Protein AF-A0A7J8XQJ9-F1 (afdb_monomer_lite)

Organism: Gossypium aridum (NCBI:txid34290)

Radius of gyration: 26.68 Å; chains: 1; bounding box: 61×34×73 Å

Structure (mmCIF, N/CA/C/O backbone):
data_AF-A0A7J8XQJ9-F1
#
_entry.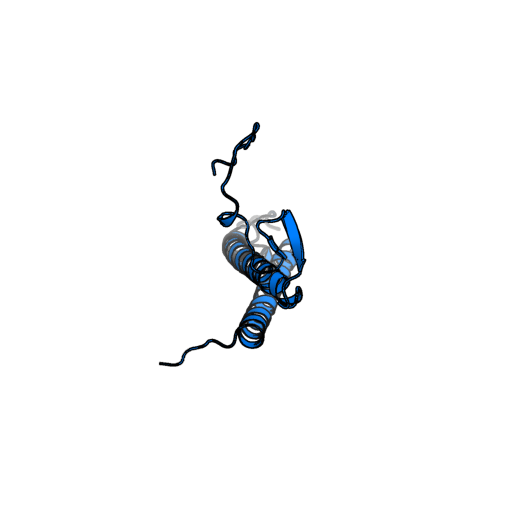id   AF-A0A7J8XQJ9-F1
#
loop_
_atom_site.group_PDB
_atom_site.id
_atom_site.type_symbol
_atom_site.label_atom_id
_atom_site.label_alt_id
_atom_site.label_comp_id
_atom_site.label_asym_id
_atom_site.label_entity_id
_atom_site.label_seq_id
_atom_site.pdbx_PDB_ins_code
_atom_site.Cartn_x
_atom_site.Cartn_y
_atom_site.Cartn_z
_atom_site.occupancy
_atom_site.B_iso_or_equiv
_atom_site.auth_seq_id
_atom_site.auth_comp_id
_atom_site.auth_asym_id
_atom_site.auth_atom_id
_atom_site.pdbx_PDB_model_num
ATOM 1 N N . MET A 1 1 ? -9.945 -4.651 -10.070 1.00 64.88 1 MET A N 1
ATOM 2 C CA . MET A 1 1 ? -10.145 -3.937 -8.793 1.00 64.88 1 MET A CA 1
ATOM 3 C C . MET A 1 1 ? -11.526 -3.336 -8.862 1.00 64.88 1 MET A C 1
ATOM 5 O O . MET A 1 1 ? -11.741 -2.502 -9.733 1.00 64.88 1 MET A O 1
ATOM 9 N N . ASP A 1 2 ? -12.415 -3.746 -7.962 1.00 85.81 2 ASP A N 1
ATOM 10 C CA . ASP A 1 2 ? -13.812 -3.304 -7.944 1.00 85.81 2 ASP A CA 1
ATOM 11 C C . ASP A 1 2 ? -13.989 -2.289 -6.814 1.00 85.81 2 ASP A C 1
ATOM 13 O O . ASP A 1 2 ? -14.615 -2.546 -5.786 1.00 85.81 2 ASP A O 1
ATOM 17 N N . ASN A 1 3 ? -13.332 -1.139 -6.972 1.00 93.38 3 ASN A N 1
ATOM 18 C CA . ASN A 1 3 ? -13.455 -0.035 -6.027 1.00 93.38 3 ASN A CA 1
ATOM 19 C C . ASN A 1 3 ? -14.886 0.512 -6.117 1.00 93.38 3 ASN A C 1
ATOM 21 O O . ASN A 1 3 ? -15.251 1.143 -7.108 1.00 93.38 3 ASN A O 1
ATOM 25 N N . GLY A 1 4 ? -15.701 0.219 -5.105 1.00 92.88 4 GLY A N 1
ATOM 26 C CA . GLY A 1 4 ? -17.111 0.597 -5.046 1.00 92.88 4 GLY A CA 1
ATOM 27 C C . GLY A 1 4 ? -17.396 1.763 -4.100 1.00 92.88 4 GLY A C 1
ATOM 28 O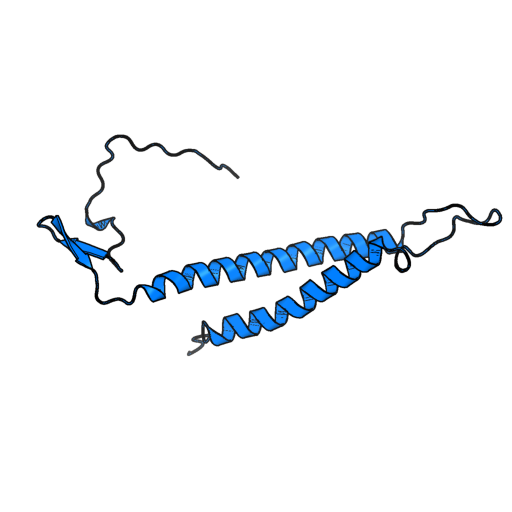 O . GLY A 1 4 ? -16.544 2.191 -3.322 1.00 92.88 4 GLY A O 1
ATOM 29 N N . LEU A 1 5 ? -18.636 2.249 -4.149 1.00 92.38 5 LEU A N 1
ATOM 30 C CA . LEU A 1 5 ? -19.188 3.201 -3.186 1.00 92.38 5 LEU A CA 1
ATOM 31 C C . LEU A 1 5 ? -20.048 2.451 -2.163 1.00 92.38 5 LEU A C 1
ATOM 33 O O . LEU A 1 5 ? -20.787 1.537 -2.524 1.00 92.38 5 LEU A O 1
ATOM 37 N N . LEU A 1 6 ? -20.000 2.878 -0.902 1.00 93.12 6 LEU A N 1
ATOM 38 C CA . LEU A 1 6 ? -20.852 2.354 0.161 1.00 93.12 6 LEU A CA 1
ATOM 39 C C . LEU A 1 6 ? -21.675 3.491 0.774 1.00 93.12 6 LEU A C 1
ATOM 41 O O . LEU A 1 6 ? -21.118 4.493 1.217 1.00 93.12 6 LEU A O 1
ATOM 45 N N . ARG A 1 7 ? -23.004 3.331 0.802 1.00 94.25 7 ARG A N 1
ATOM 46 C CA . ARG A 1 7 ? -23.937 4.243 1.477 1.00 94.25 7 ARG A CA 1
ATOM 47 C C . ARG A 1 7 ? -24.635 3.491 2.601 1.00 94.25 7 ARG A C 1
ATOM 49 O O . ARG A 1 7 ? -25.201 2.427 2.372 1.00 94.25 7 ARG A O 1
ATOM 56 N N . PHE A 1 8 ? -24.625 4.073 3.792 1.00 95.06 8 PHE A N 1
ATOM 57 C CA . PHE A 1 8 ? -25.406 3.591 4.924 1.00 95.06 8 PHE A CA 1
ATOM 58 C C . PHE A 1 8 ? -26.630 4.492 5.107 1.00 95.06 8 PHE A C 1
ATOM 60 O O . PHE A 1 8 ? -26.493 5.713 5.131 1.00 95.06 8 PHE A O 1
ATOM 67 N N . ASP A 1 9 ? -27.813 3.896 5.241 1.00 94.62 9 ASP A N 1
ATOM 68 C CA . ASP A 1 9 ? -29.048 4.585 5.624 1.00 94.62 9 ASP A CA 1
ATOM 69 C C . ASP A 1 9 ? -29.634 3.884 6.854 1.00 94.62 9 ASP A C 1
ATOM 71 O O . ASP A 1 9 ? -30.060 2.735 6.772 1.00 94.62 9 ASP A O 1
ATOM 75 N N . HIS A 1 10 ? -29.545 4.536 8.017 1.00 93.06 10 HIS A N 1
ATOM 76 C CA . HIS A 1 10 ? -30.043 4.053 9.316 1.00 93.06 10 HIS A CA 1
ATOM 77 C C . HIS A 1 10 ? -29.721 2.582 9.664 1.00 93.06 10 HIS A C 1
ATOM 79 O O . HIS A 1 10 ? -30.498 1.898 10.336 1.00 93.06 10 HIS A O 1
ATOM 85 N N . VAL A 1 11 ? -28.548 2.090 9.255 1.00 94.25 11 VAL A N 1
ATOM 86 C CA . VAL A 1 11 ? -28.100 0.723 9.553 1.00 94.25 11 VAL A CA 1
ATOM 87 C C . VAL A 1 11 ? -27.814 0.583 11.050 1.00 94.25 11 VAL A C 1
ATOM 89 O O . VAL A 1 11 ? -26.984 1.302 11.608 1.00 94.25 11 VAL A O 1
ATOM 92 N N . ARG A 1 12 ? -28.499 -0.356 11.712 1.00 93.88 12 ARG A N 1
ATOM 93 C CA . ARG A 1 12 ? -28.306 -0.650 13.137 1.00 93.88 12 ARG A CA 1
ATOM 94 C C . ARG A 1 12 ? -27.274 -1.757 13.314 1.00 93.88 12 ARG A C 1
ATOM 96 O O . ARG A 1 12 ? -27.482 -2.876 12.859 1.00 93.88 12 ARG A O 1
ATOM 103 N N . ILE A 1 13 ? -26.200 -1.443 14.029 1.00 94.25 13 ILE A N 1
ATOM 104 C CA . ILE A 1 13 ? -25.154 -2.389 14.425 1.00 94.25 13 ILE A CA 1
ATOM 105 C C . ILE A 1 13 ? -25.140 -2.548 15.951 1.00 94.25 13 ILE A C 1
ATOM 107 O O . ILE A 1 13 ? -25.313 -1.560 16.673 1.00 94.25 13 ILE A O 1
ATOM 111 N N . PRO A 1 14 ? -24.971 -3.771 16.482 1.00 92.06 14 PRO A N 1
ATOM 112 C CA . PRO A 1 14 ? -24.864 -3.985 17.917 1.00 92.06 14 PRO A CA 1
ATOM 113 C C . PRO A 1 14 ? -23.594 -3.329 18.480 1.00 92.06 14 PRO A C 1
ATOM 115 O O . PRO A 1 14 ? -22.550 -3.270 17.832 1.00 92.06 14 PRO A O 1
ATOM 118 N N . ARG A 1 15 ? -23.669 -2.859 19.733 1.00 89.00 15 ARG A N 1
ATOM 119 C CA . ARG A 1 15 ? -22.596 -2.095 20.402 1.00 89.00 15 ARG A CA 1
ATOM 120 C C . ARG A 1 15 ? -21.233 -2.805 20.376 1.00 89.00 15 ARG A C 1
ATOM 122 O O . ARG A 1 15 ? -20.202 -2.150 20.291 1.00 89.00 15 ARG A O 1
ATOM 129 N N . ASN A 1 16 ? -21.219 -4.135 20.455 1.00 89.00 16 ASN A N 1
ATOM 130 C CA . ASN A 1 16 ? -20.001 -4.952 20.462 1.00 89.00 16 ASN A CA 1
ATOM 131 C C . ASN A 1 16 ? -19.222 -4.943 19.131 1.00 89.00 16 ASN A C 1
ATOM 133 O O . ASN A 1 16 ? -18.099 -5.433 19.107 1.00 89.00 16 ASN A O 1
ATOM 137 N N . GLN A 1 17 ? -19.784 -4.394 18.048 1.00 90.75 17 GLN A N 1
ATOM 138 C CA . GLN A 1 17 ? -19.084 -4.224 16.768 1.00 90.75 17 GLN A CA 1
ATOM 139 C C . GLN A 1 17 ? -18.224 -2.952 16.706 1.00 90.75 17 GLN A C 1
ATOM 141 O O . GLN A 1 17 ? -17.487 -2.749 15.744 1.00 90.75 17 GLN A O 1
ATOM 146 N N . MET A 1 18 ? -18.271 -2.100 17.734 1.00 89.06 18 MET A N 1
ATOM 147 C CA . MET A 1 18 ? -17.338 -0.985 17.870 1.00 89.06 18 MET A CA 1
ATOM 148 C C . MET A 1 18 ? -15.957 -1.495 18.314 1.00 89.06 18 MET A C 1
ATOM 150 O O . MET A 1 18 ? -15.845 -2.263 19.269 1.00 89.06 18 MET A O 1
ATOM 154 N N . LEU A 1 19 ? -14.887 -1.029 17.664 1.00 88.62 19 LEU A N 1
ATOM 155 C CA . LEU A 1 19 ? -13.507 -1.351 18.045 1.00 88.62 19 LEU A CA 1
ATOM 156 C C . LEU A 1 19 ? -13.129 -0.661 19.365 1.00 88.62 19 LEU A C 1
ATOM 158 O O . LEU A 1 19 ? -12.627 0.460 19.388 1.00 88.62 19 LEU A O 1
ATOM 162 N N . MET A 1 20 ? -13.353 -1.360 20.476 1.00 86.56 20 MET A N 1
ATOM 163 C CA . MET A 1 20 ? -13.273 -0.813 21.834 1.00 86.56 20 MET A CA 1
ATOM 164 C C . MET A 1 20 ? -11.875 -0.842 22.493 1.00 86.56 20 MET A C 1
ATOM 166 O O . MET A 1 20 ? -11.752 -0.665 23.702 1.00 86.56 20 MET A O 1
ATOM 170 N N . ARG A 1 21 ? -10.797 -1.069 21.727 1.00 82.94 21 ARG A N 1
ATOM 171 C CA . ARG A 1 21 ? -9.433 -1.244 22.280 1.00 82.94 21 ARG A CA 1
ATOM 172 C C . ARG A 1 21 ? -8.811 0.047 22.835 1.00 82.94 21 ARG A C 1
ATOM 174 O O . ARG A 1 21 ? -8.037 -0.017 23.780 1.00 82.94 21 ARG A O 1
ATOM 181 N N . VAL A 1 22 ? -9.109 1.195 22.227 1.00 84.00 22 VAL A N 1
ATOM 182 C CA . VAL A 1 22 ? -8.532 2.512 22.593 1.00 84.00 22 VAL A CA 1
ATOM 183 C C . VAL A 1 22 ? -9.603 3.458 23.146 1.00 84.00 22 VAL A C 1
ATOM 185 O O . VAL A 1 22 ? -9.313 4.430 23.841 1.00 84.00 22 VAL A O 1
ATOM 188 N N . SER A 1 23 ? -10.866 3.200 22.824 1.00 85.06 23 SER A N 1
ATOM 189 C CA . SER A 1 23 ? -11.997 4.026 23.229 1.00 85.06 23 SER A CA 1
ATOM 190 C C . SER A 1 23 ? -13.201 3.134 23.463 1.00 85.06 23 SER A C 1
ATOM 192 O O . SER A 1 23 ? -13.569 2.356 22.589 1.00 85.06 23 SER A O 1
ATOM 194 N N . GLN A 1 24 ? -13.803 3.238 24.640 1.00 88.00 24 GLN A N 1
ATOM 195 C CA . GLN A 1 24 ? -14.909 2.397 25.076 1.00 88.00 24 GLN A CA 1
ATOM 196 C C . GLN A 1 24 ? -16.175 3.225 25.260 1.00 88.00 24 GLN A C 1
ATOM 198 O O . GLN A 1 24 ? -16.131 4.405 25.606 1.00 88.00 24 GLN A O 1
ATOM 203 N N . VAL A 1 25 ? -17.320 2.581 25.043 1.00 90.00 25 VAL A N 1
ATOM 204 C CA . VAL A 1 25 ? -18.638 3.156 25.320 1.00 90.00 25 VAL A CA 1
ATOM 205 C C . VAL A 1 25 ? -19.373 2.209 26.256 1.00 90.00 25 VAL A C 1
ATOM 207 O O . VAL A 1 25 ? -19.621 1.051 25.900 1.00 90.00 25 VAL A O 1
ATOM 210 N N . THR A 1 26 ? -19.704 2.671 27.462 1.00 87.88 26 THR A N 1
ATOM 211 C CA . THR A 1 26 ? -20.410 1.859 28.465 1.00 87.88 26 THR A CA 1
ATOM 212 C C . THR A 1 26 ? -21.867 1.611 28.058 1.00 87.88 26 THR A C 1
ATOM 214 O O . THR A 1 26 ? -22.355 2.171 27.074 1.00 87.88 26 THR A O 1
ATOM 217 N N . ARG A 1 27 ? -22.582 0.717 28.758 1.00 87.00 27 ARG A N 1
ATOM 218 C CA . ARG A 1 27 ? -23.984 0.401 28.411 1.00 87.00 27 ARG A CA 1
ATOM 219 C C . ARG A 1 27 ? -24.901 1.602 28.653 1.00 87.00 27 ARG A C 1
ATOM 221 O O . ARG A 1 27 ? -25.906 1.752 27.970 1.00 87.00 27 ARG A O 1
ATOM 228 N N . GLU A 1 28 ? -24.500 2.471 29.572 1.00 88.38 28 GLU A N 1
ATOM 229 C CA . GLU A 1 28 ? -25.156 3.732 29.908 1.00 88.38 28 GLU A CA 1
ATOM 230 C C . GLU A 1 28 ? -24.856 4.842 28.884 1.00 88.38 28 GLU A C 1
ATOM 232 O O . GLU A 1 28 ? -25.329 5.963 29.043 1.00 88.38 28 GLU A O 1
ATOM 237 N N . GLY A 1 29 ? -24.057 4.559 27.847 1.00 87.50 29 GLY A N 1
ATOM 238 C CA . GLY A 1 29 ? -23.720 5.516 26.792 1.00 87.50 29 GLY A CA 1
ATOM 239 C C . GLY A 1 29 ? -22.594 6.489 27.149 1.00 87.50 29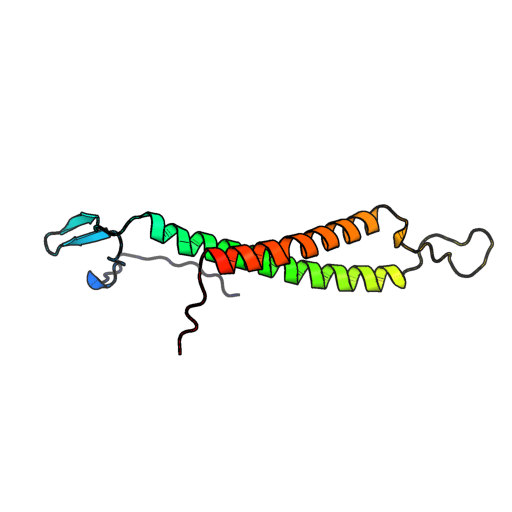 GLY A C 1
ATOM 240 O O . GLY A 1 29 ? -22.400 7.471 26.437 1.00 87.50 29 GLY A O 1
ATOM 241 N N . LYS A 1 30 ? -21.831 6.244 28.224 1.00 89.06 30 LYS A N 1
ATOM 242 C CA . LYS A 1 30 ? -20.690 7.096 28.587 1.00 89.06 30 LYS A CA 1
ATOM 243 C C . LYS A 1 30 ? -19.445 6.709 27.794 1.00 89.06 30 LYS A C 1
ATOM 245 O O . LYS A 1 30 ? -19.102 5.530 27.698 1.00 89.06 30 LYS A O 1
ATOM 250 N N . PHE A 1 31 ? -18.759 7.714 27.258 1.00 89.00 31 PHE A N 1
ATOM 251 C CA . PHE A 1 31 ? -17.468 7.553 26.596 1.00 89.00 31 PHE A CA 1
ATOM 252 C C . PHE A 1 31 ? -16.345 7.474 27.631 1.00 89.00 31 PHE A C 1
ATOM 254 O O . PHE A 1 31 ? -16.208 8.364 28.471 1.00 89.00 31 PHE A O 1
ATOM 261 N N . VAL A 1 32 ? -15.532 6.424 27.553 1.00 86.31 32 VAL A N 1
ATOM 262 C CA . VAL A 1 32 ? -14.384 6.194 28.433 1.00 86.31 32 VAL A CA 1
ATOM 263 C C . VAL A 1 32 ? -13.158 5.951 27.560 1.00 86.31 32 VAL A C 1
ATOM 265 O O . VAL A 1 32 ? -13.155 5.057 26.711 1.00 86.31 32 VAL A O 1
ATOM 268 N N . GLN A 1 33 ? -12.111 6.756 27.740 1.00 81.69 33 GLN A N 1
ATOM 269 C CA . GLN A 1 33 ? -10.818 6.480 27.109 1.00 81.69 33 GLN A CA 1
ATOM 270 C C . GLN A 1 33 ? -10.156 5.322 27.853 1.00 81.69 33 GLN A C 1
ATOM 272 O O . GLN A 1 33 ? -10.134 5.316 29.080 1.00 81.69 33 GLN A O 1
ATOM 277 N N . SER A 1 34 ? -9.659 4.330 27.117 1.00 80.44 34 SER A N 1
ATOM 278 C CA . SER A 1 34 ? -8.946 3.200 27.716 1.00 80.44 34 SER A CA 1
ATOM 279 C C . SER A 1 34 ? -7.532 3.608 28.128 1.00 80.44 34 SER A C 1
ATOM 281 O O . SER A 1 34 ? -6.931 4.467 27.486 1.00 80.44 34 SER A O 1
ATOM 283 N N . ASP A 1 35 ? -6.959 2.908 29.109 1.00 78.75 35 ASP A N 1
ATOM 284 C CA . ASP A 1 35 ? -5.579 3.111 29.594 1.00 78.75 35 ASP A CA 1
ATOM 285 C C . ASP A 1 35 ? -4.492 2.736 28.567 1.00 78.75 35 ASP A C 1
ATOM 287 O O . ASP A 1 35 ? -3.292 2.824 28.827 1.00 78.75 35 ASP A O 1
ATOM 291 N N . VAL A 1 36 ? -4.897 2.296 27.374 1.00 78.12 36 VAL A N 1
ATOM 292 C CA . VAL A 1 36 ? -3.984 1.911 26.302 1.00 78.12 36 VAL A CA 1
ATOM 293 C C . VAL A 1 36 ? -3.362 3.172 25.695 1.00 78.12 36 VAL A C 1
ATOM 295 O O . VAL A 1 36 ? -4.092 4.054 25.227 1.00 78.12 36 VAL A O 1
ATOM 298 N N . PRO A 1 37 ? -2.022 3.266 25.612 1.00 78.81 37 PRO A N 1
ATOM 299 C CA . PRO A 1 37 ? -1.375 4.422 25.020 1.00 78.81 37 PRO A CA 1
ATOM 300 C C . PRO A 1 37 ? -1.771 4.541 23.548 1.00 78.81 37 PRO A C 1
ATOM 302 O O . PRO A 1 37 ? -1.541 3.645 22.731 1.00 78.81 37 PRO A O 1
ATOM 305 N N . ARG A 1 38 ? -2.326 5.703 23.190 1.00 74.56 38 ARG A N 1
ATOM 306 C CA . ARG A 1 38 ? -2.777 6.031 21.824 1.00 74.56 38 ARG A CA 1
ATOM 307 C C . ARG A 1 38 ? -1.661 5.894 20.778 1.00 74.56 38 ARG A C 1
ATOM 309 O O . ARG A 1 38 ? -1.933 5.752 19.590 1.00 74.56 38 ARG A O 1
ATOM 316 N N . GLN A 1 39 ? -0.409 5.902 21.235 1.00 76.12 39 GLN A N 1
ATOM 317 C CA . GLN A 1 39 ? 0.794 5.727 20.430 1.00 76.12 39 GLN A CA 1
ATOM 318 C C . GLN A 1 39 ? 0.837 4.381 19.686 1.00 76.12 39 GLN A C 1
ATOM 320 O O . GLN A 1 39 ? 1.361 4.321 18.577 1.00 76.12 39 GLN A O 1
ATOM 325 N N . LEU A 1 40 ? 0.225 3.323 20.233 1.00 77.44 40 LEU A N 1
ATOM 326 C CA . LEU A 1 40 ? 0.210 1.990 19.612 1.00 77.44 40 LEU A CA 1
ATOM 327 C C . LEU A 1 40 ? -0.553 1.950 18.279 1.00 77.44 40 LEU A C 1
ATOM 329 O O . LEU A 1 40 ? -0.231 1.142 17.409 1.00 77.44 40 LEU A O 1
ATOM 333 N N . VAL A 1 41 ? -1.523 2.849 18.075 1.00 80.94 41 VAL A N 1
ATOM 334 C CA . VAL A 1 41 ? -2.266 2.953 16.805 1.00 80.94 41 VAL A CA 1
ATOM 335 C C . VAL A 1 41 ? -1.334 3.352 15.654 1.00 80.94 41 VAL A C 1
ATOM 337 O O . VAL A 1 41 ? -1.500 2.883 14.526 1.00 80.94 41 VAL A O 1
ATOM 340 N N . TYR A 1 42 ? -0.297 4.147 15.937 1.00 82.88 42 TYR A N 1
ATOM 341 C CA . TYR A 1 42 ? 0.678 4.549 14.923 1.00 82.88 42 TYR A CA 1
ATOM 342 C C . TYR A 1 42 ? 1.545 3.387 14.433 1.00 82.88 42 TYR A C 1
ATOM 344 O O . TYR A 1 42 ? 2.018 3.447 13.300 1.00 82.88 42 TYR A O 1
ATOM 352 N N . GLY A 1 43 ? 1.700 2.307 15.209 1.00 85.19 43 GLY A N 1
ATOM 353 C CA . GLY A 1 43 ? 2.491 1.142 14.797 1.00 85.19 43 GLY A CA 1
ATOM 354 C C . GLY A 1 43 ? 1.988 0.521 13.491 1.00 85.19 43 GLY A C 1
ATOM 355 O O . GLY A 1 43 ? 2.778 0.217 12.600 1.00 85.19 43 GLY A O 1
ATOM 356 N N . THR A 1 44 ? 0.664 0.445 13.314 1.00 86.19 44 THR A N 1
ATOM 357 C CA . THR A 1 44 ? 0.073 -0.082 12.071 1.00 86.19 44 THR A CA 1
ATOM 358 C C . THR A 1 44 ? 0.296 0.876 10.898 1.00 86.19 44 THR A C 1
ATOM 360 O O . THR A 1 44 ? 0.614 0.442 9.795 1.00 86.19 44 THR A O 1
ATOM 363 N N . MET A 1 45 ? 0.190 2.191 11.124 1.00 86.19 45 MET A N 1
ATOM 364 C CA . MET A 1 45 ? 0.437 3.188 10.074 1.00 86.19 45 MET A CA 1
ATOM 365 C C . MET A 1 45 ? 1.895 3.182 9.605 1.00 86.19 45 MET A C 1
ATOM 367 O O . MET A 1 45 ? 2.155 3.312 8.409 1.00 86.19 45 MET A O 1
ATOM 371 N N . VAL A 1 46 ? 2.844 3.027 10.530 1.00 87.69 46 VAL A N 1
ATOM 372 C CA . VAL A 1 46 ? 4.275 2.927 10.211 1.00 87.69 46 VAL A CA 1
ATOM 373 C C . VAL A 1 46 ? 4.559 1.644 9.431 1.00 87.69 46 VAL A C 1
ATOM 375 O O . VAL A 1 46 ? 5.235 1.706 8.405 1.00 87.69 46 VAL A O 1
ATOM 378 N N . TYR A 1 47 ? 3.975 0.516 9.843 1.00 84.56 47 TYR A N 1
ATOM 379 C CA . TYR A 1 47 ? 4.109 -0.756 9.135 1.00 84.56 47 TYR A CA 1
ATOM 380 C C . TYR A 1 47 ? 3.580 -0.678 7.696 1.00 84.56 47 TYR A C 1
ATOM 382 O O . TYR A 1 47 ? 4.309 -0.968 6.750 1.00 84.56 47 TYR A O 1
ATOM 390 N N . VAL A 1 48 ? 2.352 -0.187 7.497 1.00 89.06 48 VAL A N 1
ATOM 391 C CA . VAL A 1 48 ? 1.778 -0.035 6.148 1.00 89.06 48 VAL A CA 1
ATOM 392 C C . VAL A 1 48 ? 2.659 0.867 5.279 1.00 89.06 48 VAL A C 1
ATOM 394 O O . VAL A 1 48 ? 2.951 0.532 4.133 1.00 89.06 48 VAL A O 1
ATOM 397 N N . ARG A 1 49 ? 3.175 1.976 5.821 1.00 88.62 49 ARG A N 1
ATOM 398 C CA . ARG A 1 49 ? 4.096 2.852 5.077 1.00 88.62 49 ARG A CA 1
ATOM 399 C C . ARG A 1 49 ? 5.395 2.148 4.694 1.00 88.62 49 ARG A C 1
ATOM 401 O O . ARG A 1 49 ? 5.869 2.341 3.576 1.00 88.62 49 ARG A O 1
ATOM 408 N N . GLN A 1 50 ? 5.948 1.318 5.575 1.00 85.19 50 GLN A N 1
ATOM 409 C CA . GLN A 1 50 ? 7.122 0.506 5.261 1.00 85.19 50 GLN A CA 1
ATOM 410 C C . GLN A 1 50 ? 6.827 -0.448 4.094 1.00 85.19 50 GLN A C 1
ATOM 412 O O . GLN A 1 50 ? 7.614 -0.497 3.147 1.00 85.19 50 GLN A O 1
ATOM 417 N N . THR A 1 51 ? 5.675 -1.128 4.103 1.00 86.31 51 THR A N 1
ATOM 418 C CA . THR A 1 51 ? 5.298 -2.051 3.019 1.00 86.31 51 THR A CA 1
ATOM 419 C C . THR A 1 51 ? 5.149 -1.350 1.667 1.00 86.31 51 THR A C 1
ATOM 421 O O . THR A 1 51 ? 5.676 -1.845 0.675 1.00 86.31 51 THR A O 1
ATOM 424 N N . ILE A 1 52 ? 4.540 -0.157 1.622 1.00 88.88 52 ILE A N 1
ATOM 425 C CA . ILE A 1 52 ? 4.384 0.627 0.382 1.00 88.88 52 ILE A CA 1
ATOM 426 C C . ILE A 1 52 ? 5.745 0.967 -0.222 1.00 88.88 52 ILE A C 1
ATOM 428 O O . ILE A 1 52 ? 5.959 0.831 -1.425 1.00 88.88 52 ILE A O 1
ATOM 432 N N . VAL A 1 53 ? 6.689 1.411 0.607 1.00 85.38 53 VAL A N 1
ATOM 433 C CA . VAL A 1 53 ? 8.017 1.787 0.118 1.00 85.38 53 VAL A CA 1
ATOM 434 C C . VAL A 1 53 ? 8.802 0.544 -0.347 1.00 85.38 53 VAL A C 1
ATOM 436 O O . VAL A 1 53 ? 9.612 0.649 -1.269 1.00 85.38 53 VAL A O 1
ATOM 439 N N . SER A 1 54 ? 8.540 -0.633 0.237 1.00 82.94 54 SER A N 1
ATOM 440 C CA . SER A 1 54 ? 9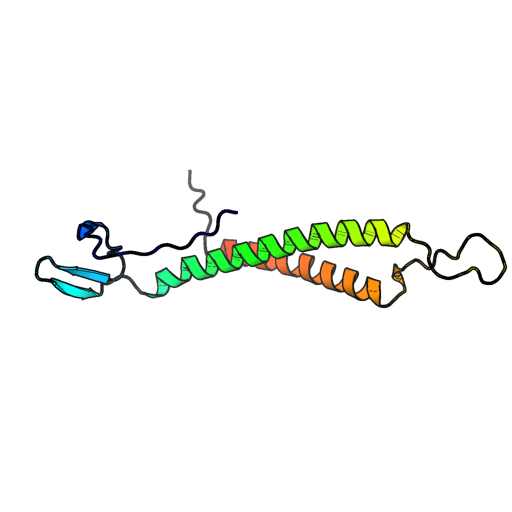.140 -1.905 -0.186 1.00 82.94 54 SER A CA 1
ATOM 441 C C . SER A 1 54 ? 8.568 -2.386 -1.517 1.00 82.94 54 SER A C 1
ATOM 443 O O . SER A 1 54 ? 9.300 -2.892 -2.364 1.00 82.94 54 SER A O 1
ATOM 445 N N . ASP A 1 55 ? 7.266 -2.223 -1.723 1.00 85.62 55 ASP A N 1
ATOM 446 C CA . ASP A 1 55 ? 6.634 -2.548 -2.999 1.00 85.62 55 ASP A CA 1
ATOM 447 C C . ASP A 1 55 ? 7.113 -1.594 -4.106 1.00 85.62 55 ASP A C 1
ATOM 449 O O . ASP A 1 55 ? 7.477 -2.019 -5.203 1.00 85.62 55 ASP A O 1
ATOM 453 N N . ALA A 1 56 ? 7.262 -0.305 -3.782 1.00 85.19 56 ALA A N 1
ATOM 454 C CA . ALA A 1 56 ? 7.810 0.687 -4.700 1.00 85.19 56 ALA A CA 1
ATOM 455 C C . ALA A 1 56 ? 9.243 0.352 -5.151 1.00 85.19 56 ALA A C 1
ATOM 457 O O . ALA A 1 56 ? 9.557 0.501 -6.333 1.00 85.19 56 ALA A O 1
ATOM 458 N N . SER A 1 57 ? 10.117 -0.118 -4.251 1.00 82.25 57 SER A N 1
ATOM 459 C CA . SER A 1 57 ? 11.483 -0.511 -4.629 1.00 82.25 57 SER A CA 1
ATOM 460 C C . SER A 1 57 ? 11.494 -1.752 -5.527 1.00 82.25 57 SER A C 1
ATOM 462 O O . SER A 1 57 ? 12.245 -1.792 -6.502 1.00 82.25 57 SER A O 1
ATOM 464 N N . CYS A 1 58 ? 10.614 -2.724 -5.271 1.00 83.44 58 CYS A N 1
ATOM 465 C CA . CYS A 1 58 ? 10.443 -3.904 -6.118 1.00 83.44 58 CYS A CA 1
ATOM 466 C C . CYS A 1 58 ? 9.931 -3.532 -7.521 1.00 83.44 58 CYS A C 1
ATOM 468 O O . CYS A 1 58 ? 10.491 -3.965 -8.535 1.00 83.44 58 CYS A O 1
ATOM 470 N N . ALA A 1 59 ? 8.909 -2.676 -7.599 1.00 85.50 59 ALA A N 1
ATOM 471 C CA . ALA A 1 59 ? 8.370 -2.181 -8.862 1.00 85.50 59 ALA A CA 1
ATOM 472 C C . ALA A 1 59 ? 9.424 -1.403 -9.670 1.00 85.50 59 ALA A C 1
ATOM 474 O O . ALA A 1 59 ? 9.580 -1.637 -10.873 1.00 85.50 59 ALA A O 1
ATOM 475 N N . LEU A 1 60 ? 10.204 -0.540 -9.007 1.00 83.62 60 LEU A N 1
ATOM 476 C CA . LEU A 1 60 ? 11.304 0.196 -9.633 1.00 83.62 60 LEU A CA 1
ATOM 477 C C . LEU A 1 60 ? 12.414 -0.734 -10.127 1.00 83.62 60 LEU A C 1
ATOM 479 O O . LEU A 1 60 ? 12.877 -0.563 -11.251 1.00 83.62 60 LEU A O 1
ATOM 483 N N . ALA A 1 61 ? 12.808 -1.748 -9.352 1.00 82.00 61 ALA A N 1
ATOM 484 C CA . ALA A 1 61 ? 13.832 -2.707 -9.767 1.00 82.00 61 ALA A CA 1
ATOM 485 C C . ALA A 1 61 ? 13.434 -3.449 -11.055 1.00 82.00 61 ALA A C 1
ATOM 487 O O . ALA A 1 61 ? 14.256 -3.620 -11.959 1.00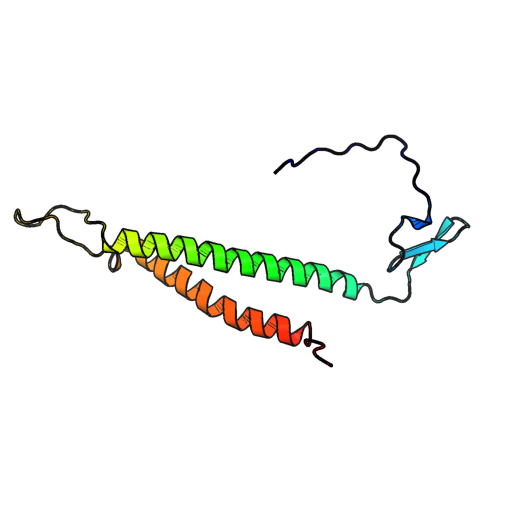 82.00 61 ALA A O 1
ATOM 488 N N . ARG A 1 62 ? 12.156 -3.833 -11.181 1.00 85.56 62 ARG A N 1
ATOM 489 C CA . ARG A 1 62 ? 11.620 -4.451 -12.405 1.00 85.56 62 ARG A CA 1
ATOM 490 C C . ARG A 1 62 ? 11.661 -3.489 -13.592 1.00 85.56 62 ARG A C 1
ATOM 492 O O . ARG A 1 62 ? 12.125 -3.877 -14.663 1.00 85.56 62 ARG A O 1
ATOM 499 N N . ALA A 1 63 ? 11.218 -2.246 -13.402 1.00 83.75 63 ALA A N 1
ATOM 500 C CA . ALA A 1 63 ? 11.228 -1.227 -14.450 1.00 83.75 63 ALA A CA 1
ATOM 501 C C . ALA A 1 63 ? 12.656 -0.908 -14.928 1.00 83.75 63 ALA A C 1
ATOM 503 O O . ALA A 1 63 ? 12.921 -0.901 -16.131 1.00 83.75 63 ALA A O 1
ATOM 504 N N . VAL A 1 64 ? 13.590 -0.727 -13.991 1.00 82.44 64 VAL A N 1
ATOM 505 C CA . VAL A 1 64 ? 15.010 -0.475 -14.268 1.00 82.44 64 VAL A CA 1
ATOM 506 C C . VAL A 1 64 ? 15.641 -1.659 -14.998 1.00 82.44 64 VAL A C 1
ATOM 508 O O . VAL A 1 64 ? 16.334 -1.454 -15.986 1.00 82.44 64 VAL A O 1
ATOM 511 N N . CYS A 1 65 ? 15.358 -2.903 -14.598 1.00 84.31 65 CYS A N 1
ATOM 512 C CA . CYS A 1 65 ? 15.887 -4.085 -15.286 1.00 84.31 65 CYS A CA 1
ATOM 513 C C . CYS A 1 65 ? 15.486 -4.121 -16.772 1.00 84.31 65 CYS A C 1
ATOM 515 O O . CYS A 1 65 ? 16.324 -4.387 -17.637 1.00 84.31 65 CYS A O 1
ATOM 517 N N . ILE A 1 66 ? 14.223 -3.807 -17.078 1.00 86.75 66 ILE A N 1
ATOM 518 C CA . ILE A 1 66 ? 13.724 -3.736 -18.458 1.00 86.75 66 ILE A CA 1
ATOM 519 C C . ILE A 1 66 ? 14.391 -2.576 -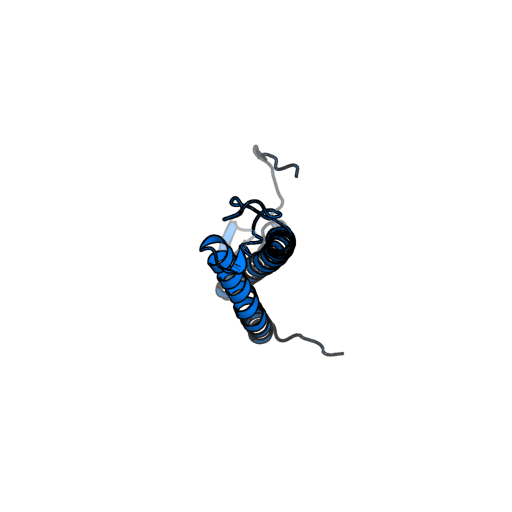19.209 1.00 86.75 66 ILE A C 1
ATOM 521 O O . ILE A 1 66 ? 14.900 -2.776 -20.313 1.00 86.75 66 ILE A O 1
ATOM 525 N N . ALA A 1 67 ? 14.441 -1.387 -18.602 1.00 80.19 67 ALA A N 1
ATOM 526 C CA . ALA A 1 67 ? 15.031 -0.195 -19.206 1.00 80.19 67 ALA A CA 1
ATOM 527 C C . ALA A 1 67 ? 16.523 -0.379 -19.528 1.00 80.19 67 ALA A C 1
ATOM 529 O O . ALA A 1 67 ? 16.954 -0.041 -20.631 1.00 80.19 67 ALA A O 1
ATOM 530 N N . THR A 1 68 ? 17.300 -0.969 -18.616 1.00 78.56 68 THR A N 1
ATOM 531 C CA . THR A 1 68 ? 18.732 -1.239 -18.808 1.00 78.56 68 THR A CA 1
ATOM 532 C C . THR A 1 68 ? 18.962 -2.261 -19.922 1.00 78.56 68 THR A C 1
ATOM 534 O O . THR A 1 68 ? 19.811 -2.045 -20.786 1.00 78.56 68 THR A O 1
ATOM 537 N N . ARG A 1 69 ? 18.173 -3.348 -19.968 1.00 81.75 69 ARG A N 1
ATOM 538 C CA . ARG A 1 69 ? 18.265 -4.354 -21.045 1.00 81.75 69 ARG A CA 1
ATOM 539 C C . ARG A 1 69 ? 17.943 -3.755 -22.410 1.00 81.75 69 ARG A C 1
ATOM 541 O O . ARG A 1 69 ? 18.672 -3.993 -23.367 1.00 81.75 69 ARG A O 1
ATOM 548 N N . TYR A 1 70 ? 16.879 -2.960 -22.495 1.00 79.81 70 TYR A N 1
ATOM 549 C CA . TYR A 1 70 ? 16.496 -2.307 -23.743 1.00 79.81 70 TYR A CA 1
ATOM 550 C C . TYR A 1 70 ? 17.542 -1.275 -24.191 1.00 79.81 70 TYR A C 1
ATOM 552 O O . TYR A 1 70 ? 17.931 -1.257 -25.358 1.00 79.81 70 TYR A O 1
ATOM 560 N N . SER A 1 71 ? 18.061 -0.471 -23.259 1.00 67.44 71 SER A N 1
ATOM 561 C CA . SER A 1 71 ? 19.071 0.560 -23.542 1.00 67.44 71 SER A CA 1
ATOM 562 C C . SER A 1 71 ? 20.405 -0.013 -24.029 1.00 67.44 71 SER A C 1
ATOM 564 O O . SER A 1 71 ? 21.116 0.662 -24.764 1.00 67.44 71 SER A O 1
ATOM 566 N N . ALA A 1 72 ? 20.748 -1.250 -23.650 1.00 71.69 72 ALA A N 1
ATOM 567 C CA . ALA A 1 72 ? 21.957 -1.927 -24.124 1.00 71.69 72 ALA A CA 1
ATOM 568 C C . ALA A 1 72 ? 21.860 -2.390 -25.591 1.00 71.69 72 ALA A C 1
ATOM 570 O O . ALA A 1 72 ? 22.873 -2.492 -26.278 1.00 71.69 72 ALA A O 1
ATOM 571 N N . VAL A 1 73 ? 20.648 -2.675 -26.075 1.00 75.06 73 VAL A N 1
ATOM 572 C CA . VAL A 1 73 ? 20.410 -3.153 -27.449 1.00 75.06 73 VAL A CA 1
ATOM 573 C C . VAL A 1 73 ? 20.047 -2.001 -28.389 1.00 75.06 73 VAL A C 1
ATOM 575 O O . VAL A 1 73 ? 20.352 -2.055 -29.582 1.00 75.06 73 VAL A O 1
ATOM 578 N N . ARG A 1 74 ? 19.403 -0.948 -27.874 1.00 68.75 74 ARG A N 1
ATOM 579 C CA . ARG A 1 74 ? 18.924 0.181 -28.674 1.00 68.75 74 ARG A CA 1
ATOM 580 C C . ARG A 1 74 ? 20.089 0.986 -29.263 1.00 68.75 74 ARG A C 1
ATOM 582 O O . ARG A 1 74 ? 20.922 1.519 -28.541 1.00 68.75 74 ARG A O 1
ATOM 589 N N . ARG A 1 75 ? 20.090 1.119 -30.590 1.00 67.69 75 ARG A N 1
ATOM 590 C CA . ARG A 1 75 ? 20.962 2.012 -31.368 1.00 67.69 75 ARG A CA 1
ATOM 591 C C . ARG A 1 75 ? 20.116 3.186 -31.837 1.00 67.69 75 ARG A C 1
ATOM 593 O O . ARG A 1 75 ? 19.003 2.980 -32.316 1.00 67.69 75 ARG A O 1
ATOM 600 N N . GLN A 1 76 ? 20.580 4.407 -31.607 1.00 58.00 76 GLN A N 1
ATOM 601 C CA . GLN A 1 76 ? 19.907 5.613 -32.076 1.00 58.00 76 GLN A CA 1
ATOM 602 C C . GLN A 1 76 ? 20.960 6.713 -32.252 1.00 58.00 76 GLN A C 1
ATOM 604 O O . GLN A 1 76 ? 21.894 6.780 -31.457 1.00 58.00 76 GLN A O 1
ATOM 609 N N . PHE A 1 77 ? 20.775 7.549 -33.280 1.00 57.09 77 PHE A N 1
ATOM 610 C CA . PHE A 1 77 ? 21.738 8.468 -33.915 1.00 57.09 77 PHE A CA 1
ATOM 611 C C . PHE A 1 77 ? 22.583 7.833 -35.032 1.00 57.09 77 PHE A C 1
ATOM 613 O O . PHE A 1 77 ? 23.175 6.764 -34.888 1.00 57.09 77 PHE A O 1
ATOM 620 N N . GLY A 1 78 ? 22.573 8.513 -36.185 1.00 52.56 78 GLY A N 1
ATOM 621 C CA . GLY A 1 78 ? 23.183 8.056 -37.429 1.00 52.56 78 GLY A CA 1
ATOM 622 C C . GLY A 1 78 ? 24.701 7.922 -37.337 1.00 52.56 78 GLY A C 1
ATOM 623 O O . GLY A 1 78 ? 25.371 8.632 -36.587 1.00 52.56 78 GLY A O 1
ATOM 624 N N . SER A 1 79 ? 25.233 6.990 -38.124 1.00 49.94 79 SER A N 1
ATOM 625 C CA . SER A 1 79 ? 26.668 6.789 -38.300 1.00 49.94 79 SER A CA 1
ATOM 626 C C . SER A 1 79 ? 27.326 8.078 -38.798 1.00 49.94 79 SER A C 1
ATOM 628 O O . SER A 1 79 ? 26.973 8.587 -39.862 1.00 49.94 79 SER A O 1
ATOM 630 N N . GLN A 1 80 ? 28.324 8.583 -38.070 1.00 55.84 80 GLN A N 1
ATOM 631 C CA . GLN A 1 80 ? 29.364 9.367 -38.725 1.00 55.84 80 GLN A CA 1
ATOM 632 C C . GLN A 1 80 ? 30.118 8.368 -39.612 1.00 55.84 80 GLN A C 1
ATOM 634 O O . GLN A 1 80 ? 30.886 7.566 -39.086 1.00 55.84 80 GLN A O 1
ATOM 639 N N . ASN A 1 81 ? 29.862 8.392 -40.926 1.00 53.56 81 ASN A N 1
ATOM 640 C CA . ASN A 1 81 ? 30.583 7.647 -41.977 1.00 53.56 81 ASN A CA 1
ATOM 641 C C . ASN A 1 81 ? 29.995 6.294 -42.449 1.00 53.56 81 ASN A C 1
ATOM 643 O O . ASN A 1 81 ? 30.748 5.365 -42.726 1.00 53.56 81 ASN A O 1
ATOM 647 N N . GLY A 1 82 ? 28.670 6.178 -42.615 1.00 55.88 82 GLY A N 1
ATOM 648 C CA . GLY A 1 82 ? 28.055 5.137 -43.469 1.00 55.88 82 GLY A CA 1
ATOM 649 C C . GLY A 1 82 ? 28.182 3.676 -43.003 1.00 55.88 82 GLY A C 1
ATOM 650 O O . GLY A 1 82 ? 27.874 2.765 -43.769 1.00 55.88 82 GLY A O 1
ATOM 651 N N . GLY A 1 83 ? 28.617 3.437 -41.765 1.00 62.19 83 GLY A N 1
ATOM 652 C CA . GLY A 1 83 ? 28.613 2.120 -41.125 1.00 62.19 83 GLY A CA 1
ATOM 653 C C . GLY A 1 83 ? 27.284 1.808 -40.418 1.00 62.19 83 GLY A C 1
ATOM 654 O O . GLY A 1 83 ? 26.411 2.676 -40.334 1.00 62.19 83 GLY A O 1
ATOM 655 N N . PRO A 1 84 ? 27.106 0.586 -39.872 1.00 58.38 84 PRO A N 1
ATOM 656 C CA . PRO A 1 84 ? 25.937 0.262 -39.052 1.00 58.38 84 PRO A CA 1
ATOM 657 C C . PRO A 1 84 ? 25.799 1.285 -37.913 1.00 58.38 84 PRO A C 1
ATOM 659 O O . PRO A 1 84 ? 26.791 1.573 -37.243 1.00 58.38 84 PRO A O 1
ATOM 662 N N . GLU A 1 85 ? 24.586 1.829 -37.724 1.00 55.28 85 GLU A N 1
ATOM 663 C CA . GLU A 1 85 ? 24.244 2.936 -36.804 1.00 55.28 85 GLU A CA 1
ATOM 664 C C . GLU A 1 85 ? 25.095 2.926 -35.536 1.00 55.28 85 GLU A C 1
ATOM 666 O O . GLU A 1 85 ? 25.209 1.883 -34.904 1.00 55.28 85 GLU A O 1
ATOM 671 N N . THR A 1 86 ? 25.706 4.030 -35.115 1.00 52.66 86 THR A N 1
ATOM 672 C CA . THR A 1 86 ? 26.556 4.016 -33.915 1.00 52.66 86 THR A CA 1
ATOM 673 C C . THR A 1 86 ? 25.758 3.458 -32.726 1.00 52.66 86 THR A C 1
ATOM 675 O O . THR A 1 86 ? 24.716 4.004 -32.363 1.00 52.66 86 THR A O 1
ATOM 678 N N . GLN A 1 87 ? 26.219 2.357 -32.110 1.00 50.38 87 GLN A N 1
ATOM 679 C CA . GLN A 1 87 ? 25.831 2.044 -30.731 1.00 50.38 87 GLN A CA 1
ATOM 680 C C . GLN A 1 87 ? 26.439 3.168 -29.903 1.00 50.38 87 GLN A C 1
ATOM 682 O O . GLN A 1 87 ? 27.549 3.028 -29.412 1.00 50.38 87 GLN A O 1
ATOM 687 N N . VAL A 1 88 ? 25.774 4.320 -29.814 1.00 50.88 88 VAL A N 1
ATOM 688 C CA . VAL A 1 88 ? 25.990 5.191 -28.669 1.00 50.88 88 VAL A CA 1
ATOM 689 C C . VAL A 1 88 ? 25.330 4.405 -27.554 1.00 50.88 88 VAL A C 1
ATOM 691 O O . VAL A 1 88 ? 24.100 4.309 -27.554 1.00 50.88 88 VAL A O 1
ATOM 694 N N . PRO A 1 89 ? 26.085 3.740 -26.663 1.00 50.12 89 PRO A N 1
ATOM 695 C CA . PRO A 1 89 ? 25.451 3.065 -25.557 1.00 50.12 89 PRO A CA 1
ATOM 696 C C . PRO A 1 89 ? 24.753 4.196 -24.813 1.00 50.12 89 PRO A C 1
ATOM 698 O O . PRO A 1 89 ? 25.416 5.129 -24.353 1.00 50.12 89 PRO A O 1
ATOM 701 N N . CYS A 1 90 ? 23.422 4.173 -24.731 1.00 47.19 90 CYS A N 1
ATOM 702 C CA . CYS A 1 90 ? 22.683 5.240 -24.054 1.00 47.19 90 CYS A CA 1
ATOM 703 C C . CYS A 1 90 ? 23.134 5.404 -22.585 1.00 47.19 90 CYS A C 1
ATOM 705 O O . CYS A 1 90 ? 22.791 6.395 -21.956 1.00 47.19 90 CYS A O 1
ATOM 707 N N . ILE A 1 91 ? 23.960 4.479 -22.073 1.00 47.59 91 ILE A N 1
ATOM 708 C CA . ILE A 1 91 ? 24.826 4.571 -20.886 1.00 47.59 91 ILE A CA 1
ATOM 709 C C . ILE A 1 91 ? 25.574 5.913 -20.758 1.00 47.59 91 ILE A C 1
ATOM 711 O O . ILE A 1 91 ? 25.795 6.349 -19.632 1.00 47.59 91 ILE A O 1
ATOM 715 N N . GLY A 1 92 ? 25.947 6.576 -21.858 1.00 47.31 92 GLY A N 1
ATOM 716 C CA . GLY A 1 92 ? 26.620 7.885 -21.826 1.00 47.31 92 GLY A CA 1
ATOM 717 C C . GLY A 1 92 ? 25.689 9.101 -21.917 1.00 47.31 92 GLY A C 1
ATOM 718 O O . GLY A 1 92 ? 26.137 10.230 -21.744 1.00 47.31 92 GLY A O 1
ATOM 719 N N . SER A 1 93 ? 24.402 8.901 -22.213 1.00 51.06 93 SER A N 1
ATOM 720 C CA . SER A 1 93 ? 23.426 9.978 -22.396 1.00 51.06 93 SER A CA 1
ATOM 721 C C . SER A 1 93 ? 22.690 10.260 -21.081 1.00 51.06 93 SER A C 1
ATOM 723 O O . SER A 1 93 ? 22.358 9.331 -20.345 1.00 51.06 93 SER A O 1
ATOM 725 N N . TYR A 1 94 ? 22.400 11.536 -20.790 1.00 49.84 94 TYR A N 1
ATOM 726 C CA . TYR A 1 94 ? 21.760 12.033 -19.554 1.00 49.84 94 TYR A CA 1
ATOM 727 C C . TYR A 1 94 ? 20.569 11.184 -19.049 1.00 49.84 94 TYR A C 1
ATOM 729 O O . TYR A 1 94 ? 20.356 11.059 -17.845 1.00 49.84 94 TYR A O 1
ATOM 737 N N . THR A 1 95 ? 19.838 10.522 -19.950 1.00 50.97 95 THR A N 1
ATOM 738 C CA . THR A 1 95 ? 18.718 9.611 -19.663 1.00 50.97 95 THR A CA 1
ATOM 739 C C . THR A 1 95 ? 19.093 8.352 -18.870 1.00 50.97 95 THR A C 1
ATOM 741 O O . THR A 1 95 ? 18.279 7.887 -18.076 1.00 50.97 95 THR A O 1
ATOM 744 N N . HIS A 1 96 ? 20.306 7.803 -19.004 1.00 51.72 96 HIS A N 1
ATOM 745 C CA . HIS A 1 96 ? 20.736 6.622 -18.237 1.00 51.72 96 HIS A CA 1
ATOM 746 C C . HIS A 1 96 ? 21.347 6.989 -16.873 1.00 51.72 96 HIS A C 1
ATOM 748 O O . HIS A 1 96 ? 21.327 6.173 -15.953 1.00 51.72 96 HIS A O 1
ATOM 754 N N . MET A 1 97 ? 21.786 8.239 -16.672 1.00 51.91 97 MET A N 1
ATOM 755 C CA . MET A 1 97 ? 22.172 8.752 -15.346 1.00 51.91 97 MET A CA 1
ATOM 756 C C . MET A 1 97 ? 20.982 8.742 -14.366 1.00 51.91 97 MET A C 1
ATOM 758 O O . MET A 1 97 ? 21.151 8.448 -13.180 1.00 51.91 97 MET A O 1
ATOM 762 N N . HIS A 1 98 ? 19.761 8.962 -14.871 1.00 57.72 98 HIS A N 1
ATOM 763 C CA . HIS A 1 98 ? 18.521 8.780 -14.106 1.00 57.72 98 HIS A CA 1
ATOM 764 C C . HIS A 1 98 ? 18.256 7.308 -13.749 1.00 57.72 98 HIS A C 1
ATOM 766 O O . HIS A 1 98 ? 17.791 7.014 -12.645 1.00 57.72 98 HIS A O 1
ATOM 772 N N . VAL A 1 99 ? 18.586 6.370 -14.644 1.00 58.88 99 VAL A N 1
ATOM 773 C CA . VAL A 1 99 ? 18.459 4.921 -14.398 1.00 58.88 99 VAL A CA 1
ATOM 774 C C . VAL A 1 99 ? 19.468 4.460 -13.339 1.00 58.88 99 VAL A C 1
ATOM 776 O O . VAL A 1 99 ? 19.111 3.740 -12.412 1.00 58.88 99 VAL A O 1
ATOM 779 N N . VAL A 1 100 ? 20.711 4.943 -13.395 1.00 60.12 100 VAL A N 1
ATOM 780 C CA . VAL A 1 100 ? 21.744 4.630 -12.391 1.00 60.12 100 VAL A CA 1
ATOM 781 C C . VAL A 1 100 ? 21.422 5.265 -11.031 1.00 60.12 100 VAL A C 1
ATOM 783 O O . VAL A 1 100 ? 21.523 4.588 -10.008 1.00 60.12 100 VAL A O 1
ATOM 786 N N . SER A 1 101 ? 20.950 6.520 -10.998 1.00 61.41 101 SER A N 1
ATOM 787 C CA . SER A 1 101 ? 20.487 7.160 -9.752 1.00 61.41 101 SER A CA 1
ATOM 788 C C . SER A 1 101 ? 19.294 6.433 -9.129 1.00 61.41 101 SER A C 1
ATOM 790 O O . SER A 1 101 ? 19.263 6.218 -7.918 1.00 61.41 101 SER A O 1
ATOM 792 N N . SER A 1 102 ? 18.324 5.995 -9.938 1.00 63.16 102 SER A N 1
ATOM 793 C CA . SER A 1 102 ? 17.176 5.224 -9.439 1.00 63.16 102 SER A CA 1
ATOM 794 C C . SER A 1 102 ? 17.575 3.828 -8.948 1.00 63.16 102 SER A C 1
ATOM 796 O O . SER A 1 102 ? 17.023 3.357 -7.951 1.00 63.16 102 SER A O 1
ATOM 798 N N . MET A 1 103 ? 18.596 3.206 -9.545 1.00 60.59 103 MET A N 1
ATOM 799 C CA . MET A 1 103 ? 19.178 1.954 -9.050 1.00 60.59 103 MET A CA 1
ATOM 800 C C . MET A 1 103 ? 19.891 2.147 -7.697 1.00 60.59 103 MET A C 1
ATOM 802 O O . MET A 1 103 ? 19.713 1.335 -6.788 1.00 60.59 103 MET A O 1
ATOM 806 N N . GLY A 1 104 ? 20.605 3.265 -7.514 1.00 62.28 104 GLY A N 1
ATOM 807 C CA . GLY A 1 104 ? 21.211 3.655 -6.232 1.00 62.28 104 GLY A CA 1
ATOM 808 C C . GLY A 1 104 ? 20.182 3.920 -5.123 1.00 62.28 104 GLY A C 1
ATOM 809 O O . GLY A 1 104 ? 20.369 3.494 -3.978 1.00 62.28 104 GLY A O 1
ATOM 810 N N . CYS A 1 105 ? 19.046 4.541 -5.453 1.00 61.12 105 CYS A N 1
ATOM 811 C CA . CYS A 1 105 ? 17.929 4.697 -4.515 1.00 61.12 105 CYS A CA 1
ATOM 812 C C . CYS A 1 105 ? 17.295 3.358 -4.114 1.00 61.12 105 CYS A C 1
ATOM 814 O O . CYS A 1 105 ? 16.872 3.217 -2.969 1.00 61.12 105 CYS A O 1
ATOM 816 N N . CYS A 1 106 ? 17.237 2.370 -5.012 1.00 58.69 106 CYS A N 1
ATOM 817 C CA . CYS A 1 106 ? 16.733 1.039 -4.666 1.00 58.69 106 CYS A CA 1
ATOM 818 C C . CYS A 1 106 ? 17.696 0.316 -3.708 1.00 58.69 106 CYS A C 1
ATOM 820 O O . CYS A 1 106 ? 17.265 -0.198 -2.676 1.00 58.69 106 CYS A O 1
ATOM 822 N N . TYR A 1 107 ? 19.002 0.347 -3.997 1.00 59.78 107 TYR A N 1
ATOM 823 C CA . TYR A 1 107 ? 20.026 -0.343 -3.202 1.00 59.78 107 TYR A CA 1
ATOM 824 C C . TYR A 1 107 ? 20.240 0.237 -1.799 1.00 59.78 107 TYR A C 1
ATOM 826 O O . TYR A 1 107 ? 20.507 -0.516 -0.870 1.00 59.78 107 TYR A O 1
ATOM 834 N N . THR A 1 108 ? 20.107 1.552 -1.612 1.00 61.38 108 THR A N 1
ATOM 835 C CA . THR A 1 108 ? 20.271 2.199 -0.290 1.00 61.38 108 THR A CA 1
ATOM 836 C C . THR A 1 108 ? 19.028 2.074 0.599 1.00 61.38 108 THR A C 1
ATOM 838 O O . THR A 1 108 ? 19.123 2.090 1.831 1.00 61.38 108 THR A O 1
ATOM 841 N N . ARG A 1 109 ? 17.846 1.915 -0.008 1.00 60.22 109 ARG A N 1
ATOM 842 C CA . ARG A 1 109 ? 16.555 1.873 0.697 1.00 60.22 109 ARG A CA 1
ATOM 843 C C . ARG A 1 109 ? 16.162 0.468 1.183 1.00 60.22 109 ARG A C 1
ATOM 845 O O . ARG A 1 109 ? 15.408 0.347 2.140 1.00 60.22 109 ARG A O 1
ATOM 852 N N . LEU A 1 110 ? 16.721 -0.586 0.584 1.00 58.81 110 LEU A N 1
ATOM 853 C CA . LEU A 1 110 ? 16.540 -1.988 0.995 1.00 58.81 110 LEU A CA 1
ATOM 854 C C . LEU A 1 110 ? 17.177 -2.343 2.362 1.00 58.81 110 LEU A C 1
ATOM 856 O O . LEU A 1 110 ? 16.463 -2.847 3.228 1.00 58.81 110 LEU A O 1
ATOM 860 N N . PRO A 1 111 ? 18.469 -2.067 2.628 1.00 60.03 111 PRO A N 1
ATOM 861 C CA . PRO A 1 111 ? 19.086 -2.398 3.914 1.00 60.03 111 PRO A CA 1
ATOM 862 C C . PRO A 1 111 ? 18.574 -1.517 5.060 1.00 60.03 111 PRO A C 1
ATOM 864 O O . PRO A 1 111 ? 18.340 -2.020 6.154 1.00 60.03 111 PRO A O 1
ATOM 867 N N . SER A 1 112 ? 18.296 -0.232 4.811 1.00 59.25 112 SER A N 1
ATOM 868 C CA . SER A 1 112 ? 17.668 0.651 5.810 1.00 59.25 112 SER A CA 1
ATOM 869 C C . SER A 1 112 ? 16.262 0.182 6.223 1.00 59.25 112 SER A C 1
ATOM 871 O O . SER A 1 112 ? 15.852 0.392 7.366 1.00 59.25 112 SER A O 1
ATOM 873 N N . MET A 1 113 ? 15.549 -0.523 5.339 1.00 57.00 113 MET A N 1
ATOM 874 C CA . MET A 1 113 ? 14.270 -1.168 5.649 1.00 57.00 113 MET A CA 1
ATOM 875 C C . MET A 1 113 ? 14.389 -2.431 6.489 1.00 57.00 113 MET A C 1
ATOM 877 O O . MET A 1 113 ? 13.583 -2.615 7.399 1.00 57.00 113 MET A O 1
ATOM 881 N N . ILE A 1 114 ? 15.367 -3.292 6.199 1.00 60.84 114 ILE A N 1
ATOM 882 C CA . ILE A 1 114 ? 15.608 -4.512 6.984 1.00 60.84 114 ILE A CA 1
ATOM 883 C C . ILE A 1 114 ? 15.952 -4.122 8.428 1.00 60.84 114 ILE A C 1
ATOM 885 O O . ILE A 1 114 ? 15.391 -4.681 9.369 1.00 60.84 114 ILE A O 1
ATOM 889 N N . THR A 1 115 ? 16.775 -3.085 8.604 1.00 60.75 115 THR A N 1
ATOM 890 C CA . THR A 1 115 ? 17.117 -2.547 9.925 1.00 60.75 115 THR A CA 1
ATOM 891 C C . THR A 1 115 ? 15.910 -1.912 10.628 1.00 60.75 115 THR A C 1
ATOM 893 O O . THR A 1 115 ? 15.726 -2.137 11.821 1.00 60.75 115 THR A O 1
ATOM 896 N N . CYS A 1 116 ? 15.040 -1.176 9.919 1.00 56.25 116 CYS A N 1
ATOM 897 C CA . CYS A 1 116 ? 13.809 -0.629 10.514 1.00 56.25 116 CYS A CA 1
ATOM 898 C C . CYS A 1 116 ? 12.824 -1.719 10.959 1.00 56.25 116 CYS A C 1
ATOM 900 O O . CYS A 1 116 ? 12.235 -1.596 12.030 1.00 56.25 116 CYS A O 1
ATOM 902 N N . ASN A 1 117 ? 12.658 -2.788 10.174 1.00 57.19 117 ASN A N 1
ATOM 903 C CA . ASN A 1 117 ? 11.797 -3.907 10.561 1.00 57.19 117 ASN A CA 1
ATOM 904 C C . ASN A 1 117 ? 12.358 -4.657 11.777 1.00 57.19 117 ASN A C 1
ATOM 906 O O . ASN A 1 117 ? 11.600 -4.934 12.700 1.00 57.19 117 ASN A O 1
ATOM 910 N N . GLY A 1 118 ? 13.673 -4.902 11.830 1.00 54.56 118 GLY A N 1
ATOM 911 C CA . GLY A 1 118 ? 14.314 -5.553 12.979 1.00 54.56 118 GLY A CA 1
ATOM 912 C C . GLY A 1 118 ? 14.330 -4.714 14.264 1.00 54.56 118 GLY A C 1
ATOM 913 O O . GLY A 1 118 ? 14.306 -5.277 15.354 1.00 54.56 118 GLY A O 1
ATOM 914 N N . LEU A 1 119 ? 14.336 -3.379 14.158 1.00 55.66 119 LEU A N 1
ATOM 915 C CA . LEU A 1 119 ? 14.287 -2.470 15.312 1.00 55.66 119 LEU A CA 1
ATOM 916 C C . LEU A 1 119 ? 12.869 -2.253 15.863 1.00 55.66 119 LEU A C 1
ATOM 918 O O . LEU A 1 119 ? 12.725 -1.984 17.052 1.00 55.66 119 LEU A O 1
ATOM 922 N N . PHE A 1 120 ? 11.832 -2.327 15.020 1.00 49.41 120 PHE A N 1
ATOM 923 C CA . PHE A 1 120 ? 10.450 -2.025 15.424 1.00 49.41 120 PHE A CA 1
ATOM 924 C C . PHE A 1 120 ? 9.613 -3.274 15.731 1.00 49.41 120 PHE A C 1
ATOM 926 O O . PHE A 1 120 ? 8.665 -3.203 16.510 1.00 49.41 120 PHE A O 1
ATOM 933 N N . PHE A 1 121 ? 9.977 -4.418 15.150 1.00 47.06 121 PHE A N 1
ATOM 934 C CA . PHE A 1 121 ? 9.402 -5.723 15.451 1.00 47.06 121 PHE A CA 1
ATOM 935 C C . PHE A 1 121 ? 10.553 -6.719 15.629 1.00 47.06 121 PHE A C 1
ATOM 937 O O . PHE A 1 121 ? 10.996 -7.308 14.639 1.00 47.06 121 PHE A O 1
ATOM 944 N N . PRO A 1 122 ? 11.071 -6.918 16.860 1.00 41.66 122 PRO A N 1
ATOM 945 C CA . PRO A 1 122 ? 11.941 -8.053 17.103 1.00 41.66 122 PRO A CA 1
ATOM 946 C C . PRO A 1 122 ? 11.129 -9.292 16.737 1.00 41.66 122 PRO A C 1
ATOM 948 O O . PRO A 1 122 ? 10.037 -9.516 17.258 1.00 41.66 122 PRO A O 1
ATOM 951 N N . VAL A 1 123 ? 11.622 -10.035 15.754 1.00 43.25 123 VAL A N 1
ATOM 952 C CA . VAL A 1 123 ? 11.040 -11.302 15.341 1.00 43.25 123 VAL A CA 1
ATOM 953 C C . VAL A 1 123 ? 10.996 -12.182 16.585 1.00 43.25 123 VAL A C 1
ATOM 955 O O . VAL A 1 123 ? 12.029 -12.631 17.075 1.00 43.25 123 VAL A O 1
ATOM 958 N N . GLU A 1 124 ? 9.798 -12.406 17.115 1.00 40.34 124 GLU A N 1
ATOM 959 C CA . GLU A 1 124 ? 9.530 -13.395 18.153 1.00 40.34 124 GLU A CA 1
ATOM 960 C C . GLU A 1 124 ? 9.597 -14.787 17.504 1.00 40.34 124 GLU A C 1
ATOM 962 O O . GLU A 1 124 ? 8.617 -15.512 17.373 1.00 40.34 124 GLU A O 1
ATOM 967 N N . THR A 1 125 ? 10.781 -15.153 17.013 1.00 39.31 125 THR A N 1
ATOM 968 C CA . THR A 1 125 ? 11.157 -16.543 16.772 1.00 39.31 125 THR A CA 1
ATOM 969 C C . THR A 1 125 ? 11.648 -17.104 18.095 1.00 39.31 125 THR A C 1
ATOM 971 O O . THR A 1 125 ? 12.848 -17.205 18.330 1.00 39.31 125 THR A O 1
ATOM 974 N N . SER A 1 126 ? 10.703 -17.443 18.970 1.00 30.20 126 SER A N 1
ATOM 975 C CA . SER A 1 126 ? 10.920 -18.420 20.032 1.00 30.20 126 SER A CA 1
ATOM 976 C C . SER A 1 126 ? 9.945 -19.570 19.795 1.00 30.20 126 SER A C 1
ATOM 978 O O . SER A 1 126 ? 8.761 -19.504 20.118 1.00 30.20 126 SER A O 1
ATOM 980 N N . LYS A 1 127 ? 10.457 -20.600 19.126 1.00 34.16 127 LYS A N 1
ATOM 981 C CA . LYS A 1 127 ? 10.203 -21.972 19.552 1.00 34.16 127 LYS A CA 1
ATOM 982 C C . LYS A 1 127 ? 11.411 -22.414 20.360 1.00 34.16 127 LYS A C 1
ATOM 984 O O . LYS A 1 127 ? 12.513 -21.915 20.033 1.00 34.16 127 LYS A O 1
#

Secondary structure (DSSP, 8-state):
--------SS----GGGS-TTSEEE-TT--EEE-SS-TTHHHHHHHHHHHHHHHHHHHHHHHHHHHHHHHHHH---S--TTSSS-----GGGSHHHHHHHHHHHHHHHHHHHHHHHHHHHS------

InterPro domains:
  IPR012258 Acyl-CoA oxidase [PTHR10909] (1-88)
  IPR036250 Acyl-CoA dehydrogenase-like, C-terminal [SSF47203] (40-88)
  IPR046373 Acyl-CoA oxidase/dehydrogenase, middle domain superfamily [G3DSA:2.40.110.10] (1-37)
  IPR055060 Acyl-CoA oxidase, C-alpha1 domain [PF22924] (42-88)

pLDDT: mean 72.05, std 16.78, range [30.2, 95.06]

Foldseek 3Di:
DPDDDDDDDPDDDDLVPDPPPQWDADPVRDIDGDPDPPVVVVLVVVVVVLVVVVVVLVVLVVVLVVVQVCLQPDADQADPPPDDGDPPSCCPPPVCVVSVVSVVVSVVSVVVSVVVCCVSDVPPPDD

Sequence (127 aa):
MDNGLLRFDHVRIPRNQMLMRVSQVTREGKFVQSDVPRQLVYGTMVYVRQTIVSDASCALARAVCIATRYSAVRRQFGSQNGGPETQVPCIGSYTHMHVVSSMGCCYTRLPSMITCNGLFFPVETSK